Protein AF-A0A0Q0XGH4-F1 (afdb_monomer_lite)

Organism: NCBI:txid346185

Foldseek 3Di:
DVVVVVVVVVVVVVVVVVVVVVVVVVVVVVQCVQVVDDAQDWDWDDDDPPDDTAIWGFHDWDQDPVVRGIDTDTHSDGDPPGHPPPPPPPPPPDD

Secondary structure (DSSP, 8-state):
--HHHHHHHHHHHHHHHHHHHHHHHHHHHHHHHHHS--TT-EEEEPP-TTSPPEEEEEEEEEEETTTTEEEEEEESSPPTTTSSS----------

Radius of gyration: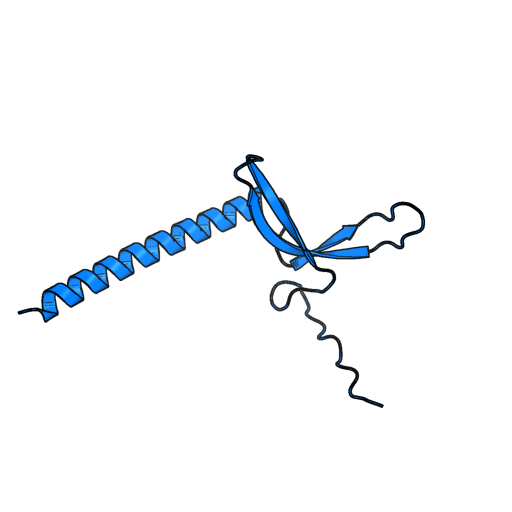 21.19 Å; chains: 1; bounding box: 33×48×69 Å

pLDDT: mean 71.06, std 11.31, range [38.78, 86.88]

Sequence (95 aa):
MPVQLLLIWLAFARKTETKNKLRLRIGAFYLKRGAGVQVGQPIKLRATGKRPKRQMWVENLYYNFKLNTVTHTLSKTPIKGHSEPFIEAKKNKAA

Structure (mmCIF, N/CA/C/O backbone):
data_AF-A0A0Q0XGH4-F1
#
_entry.id   AF-A0A0Q0XGH4-F1
#
loop_
_atom_site.group_PDB
_atom_site.id
_atom_site.type_symbol
_atom_site.label_atom_id
_atom_site.label_alt_id
_atom_site.label_comp_id
_atom_site.label_asym_id
_atom_site.label_entity_id
_atom_site.label_seq_id
_atom_site.pdbx_PDB_ins_code
_atom_site.Cartn_x
_atom_site.Cartn_y
_atom_site.Cartn_z
_atom_site.occupancy
_atom_site.B_iso_or_equiv
_atom_site.auth_seq_id
_atom_site.auth_comp_id
_atom_site.auth_asym_id
_atom_site.auth_atom_id
_atom_site.pdbx_PDB_model_num
ATOM 1 N N . MET A 1 1 ? -15.058 -8.399 46.344 1.00 54.28 1 MET A N 1
ATOM 2 C CA . MET A 1 1 ? -15.620 -7.552 45.265 1.00 54.28 1 MET A CA 1
ATOM 3 C C . MET A 1 1 ? -14.602 -7.166 44.160 1.00 54.28 1 MET A C 1
ATOM 5 O O . MET A 1 1 ? -14.511 -5.993 43.833 1.00 54.28 1 MET A O 1
ATOM 9 N N . PRO A 1 2 ? -13.850 -8.094 43.524 1.00 70.25 2 PRO A N 1
ATOM 10 C CA . PRO A 1 2 ? -12.952 -7.734 42.406 1.00 70.25 2 PRO A CA 1
ATOM 11 C C . PRO A 1 2 ? -13.586 -7.878 41.005 1.00 70.25 2 PRO A C 1
ATOM 13 O O . PRO A 1 2 ? -13.129 -7.264 40.046 1.00 70.25 2 PRO A O 1
ATOM 16 N N . VAL A 1 3 ? -14.657 -8.671 40.868 1.00 71.19 3 VAL A N 1
ATOM 17 C CA . VAL A 1 3 ? -15.208 -9.075 39.557 1.00 71.19 3 VAL A CA 1
ATOM 18 C C . VAL A 1 3 ? -15.915 -7.925 38.824 1.00 71.19 3 VAL A C 1
ATOM 20 O O . VAL A 1 3 ? -15.786 -7.794 37.610 1.00 71.19 3 VAL A O 1
ATOM 23 N N . GLN A 1 4 ? -16.613 -7.045 39.550 1.00 69.62 4 GLN A N 1
ATOM 24 C CA . GLN A 1 4 ? -17.303 -5.889 38.957 1.00 69.62 4 GLN A CA 1
ATOM 25 C C . GLN A 1 4 ? -16.327 -4.867 38.353 1.00 69.62 4 GLN A C 1
ATOM 27 O O . GLN A 1 4 ? -16.581 -4.345 37.269 1.00 69.62 4 GLN A O 1
ATOM 32 N N . LEU A 1 5 ? -15.180 -4.637 38.998 1.00 74.88 5 LEU A N 1
ATOM 33 C CA . LEU A 1 5 ? -14.123 -3.766 38.475 1.00 74.88 5 LEU A CA 1
ATOM 34 C C . LEU A 1 5 ? -13.526 -4.317 37.173 1.00 74.88 5 LEU A C 1
ATOM 36 O O . LEU A 1 5 ? -13.282 -3.563 36.233 1.00 74.88 5 LEU A O 1
ATOM 40 N N . LEU A 1 6 ? -13.361 -5.639 37.089 1.00 76.06 6 LEU A N 1
ATOM 41 C CA . LEU A 1 6 ? -12.814 -6.329 35.920 1.00 76.06 6 LEU A CA 1
ATOM 42 C C . LEU A 1 6 ? -13.757 -6.233 34.707 1.00 76.06 6 LEU A C 1
ATOM 44 O O . LEU A 1 6 ? -13.308 -5.978 33.589 1.00 76.06 6 LEU A O 1
ATOM 48 N N . LEU A 1 7 ? -15.073 -6.337 34.929 1.00 74.94 7 LEU A N 1
ATOM 49 C CA . LEU A 1 7 ? -16.090 -6.149 33.886 1.00 74.94 7 LEU A CA 1
ATOM 50 C C . LEU A 1 7 ? -16.134 -4.709 33.355 1.00 74.94 7 LEU A C 1
ATOM 52 O O . LEU A 1 7 ? -16.228 -4.508 32.143 1.00 74.94 7 LEU A O 1
ATOM 56 N N . ILE A 1 8 ? -16.017 -3.708 34.234 1.00 74.50 8 ILE A N 1
ATOM 57 C CA . ILE A 1 8 ? -15.955 -2.291 33.838 1.00 74.50 8 ILE A CA 1
ATOM 58 C C . ILE A 1 8 ? -14.690 -2.025 33.010 1.00 74.50 8 ILE A C 1
ATOM 60 O O . ILE A 1 8 ? -14.762 -1.371 31.967 1.00 74.50 8 ILE A O 1
ATOM 64 N N . TRP A 1 9 ? -13.548 -2.583 33.418 1.00 72.06 9 TRP A N 1
ATOM 65 C CA . TRP A 1 9 ? -12.284 -2.444 32.692 1.00 72.06 9 TRP A CA 1
ATOM 66 C C . TRP A 1 9 ? -12.333 -3.113 31.310 1.00 72.06 9 TRP A C 1
ATOM 68 O O . TRP A 1 9 ? -11.939 -2.503 30.319 1.00 72.06 9 TRP A O 1
ATOM 78 N N . LEU A 1 10 ? -12.911 -4.315 31.208 1.00 69.62 10 LEU A N 1
ATOM 79 C CA . LEU A 1 10 ? -13.156 -5.013 29.937 1.00 69.62 10 LEU A CA 1
ATOM 80 C C . LEU A 1 10 ? -14.090 -4.230 29.005 1.00 69.62 10 LEU A C 1
ATOM 82 O O . LEU A 1 10 ? -13.836 -4.148 27.801 1.00 69.62 10 LEU A O 1
ATOM 86 N N . ALA A 1 11 ? -15.159 -3.635 29.537 1.00 70.19 11 ALA A N 1
ATOM 87 C CA . ALA A 1 11 ? -16.077 -2.810 28.755 1.00 70.19 11 ALA A CA 1
ATOM 88 C C . ALA A 1 11 ? -15.388 -1.540 28.228 1.00 70.19 11 ALA A C 1
ATOM 90 O O . ALA A 1 11 ? -15.577 -1.161 27.068 1.00 70.19 11 ALA A O 1
ATOM 91 N N . PHE A 1 12 ? -14.545 -0.911 29.051 1.00 66.69 12 PHE A N 1
ATOM 92 C CA . PHE A 1 12 ? -13.771 0.264 28.656 1.00 66.69 12 PHE A CA 1
ATOM 93 C C . PHE A 1 12 ? -12.694 -0.084 27.618 1.00 66.69 12 PHE A C 1
ATOM 95 O O . PHE A 1 12 ? -12.591 0.605 26.602 1.00 66.69 12 PHE A O 1
ATOM 102 N N . ALA A 1 13 ? -11.971 -1.191 27.816 1.00 64.94 13 ALA A N 1
ATOM 103 C CA . ALA A 1 13 ? -10.979 -1.722 26.882 1.00 64.94 13 ALA A CA 1
ATOM 104 C C . ALA A 1 13 ? -11.600 -2.091 25.524 1.00 64.94 13 ALA A C 1
ATOM 106 O O . ALA A 1 13 ? -11.071 -1.721 24.478 1.00 64.94 13 ALA A O 1
ATOM 107 N N . ARG A 1 14 ? -12.782 -2.727 25.513 1.00 59.94 14 ARG A N 1
ATOM 108 C CA . ARG A 1 14 ? -13.535 -2.968 24.269 1.00 59.94 14 ARG A CA 1
ATOM 109 C C . ARG A 1 14 ? -13.895 -1.661 23.572 1.00 59.94 14 ARG A C 1
ATOM 111 O O . ARG A 1 14 ? -13.711 -1.537 22.366 1.00 59.94 14 ARG A O 1
ATOM 118 N N . LYS A 1 15 ? -14.388 -0.662 24.309 1.00 67.06 15 LYS A N 1
ATOM 119 C CA . LYS A 1 15 ? -14.793 0.630 23.730 1.00 67.06 15 LYS A CA 1
ATOM 120 C C . LYS A 1 15 ? -13.606 1.388 23.123 1.00 67.06 15 LYS A C 1
ATOM 122 O O . LYS A 1 15 ? -13.766 2.016 22.074 1.00 67.06 15 LYS A O 1
ATOM 127 N N . THR A 1 16 ? -12.428 1.345 23.745 1.00 62.28 16 THR A N 1
ATOM 128 C CA . THR A 1 16 ? -11.201 1.959 23.209 1.00 62.28 16 THR A CA 1
ATOM 129 C C . THR A 1 16 ? -10.653 1.189 22.009 1.00 62.28 16 THR A C 1
ATOM 131 O O . THR A 1 16 ? -10.272 1.818 21.020 1.00 62.28 16 THR A O 1
ATOM 134 N N . GLU A 1 17 ? -10.706 -0.143 22.020 1.00 66.88 17 GLU A N 1
ATOM 135 C CA . GLU A 1 17 ? -10.321 -0.985 20.883 1.00 66.88 17 GLU A CA 1
ATOM 136 C C . GLU A 1 17 ? -11.175 -0.683 19.642 1.00 66.88 17 GLU A C 1
ATOM 138 O O . GLU A 1 17 ? -10.639 -0.498 18.547 1.00 66.88 17 GLU A O 1
ATOM 143 N N . THR A 1 18 ? -12.493 -0.523 19.804 1.00 73.12 18 THR A N 1
ATOM 144 C CA . THR A 1 18 ? -13.398 -0.163 18.699 1.00 73.12 18 THR A CA 1
ATOM 145 C C . THR A 1 18 ? -13.068 1.212 18.116 1.00 73.12 18 THR A C 1
ATOM 147 O O . THR A 1 18 ? -13.054 1.382 16.895 1.00 73.12 18 THR A O 1
ATOM 150 N N . LYS A 1 19 ? -12.739 2.195 18.965 1.00 71.56 19 LYS A N 1
ATOM 151 C CA . LYS A 1 19 ? -12.313 3.533 18.515 1.00 71.56 19 LYS A CA 1
ATOM 152 C C . LYS A 1 19 ? -10.978 3.490 17.771 1.00 71.56 19 LYS A C 1
ATOM 154 O O . LYS A 1 19 ? -10.834 4.153 16.745 1.00 71.56 19 LYS A O 1
ATOM 159 N N . ASN A 1 20 ? -10.021 2.700 18.249 1.00 74.25 20 ASN A N 1
ATOM 160 C CA . ASN A 1 20 ? -8.724 2.540 17.594 1.00 74.25 20 ASN A CA 1
ATOM 161 C C . ASN A 1 20 ? -8.864 1.831 16.243 1.00 74.25 20 ASN A C 1
ATOM 163 O O . ASN A 1 20 ? -8.319 2.312 15.251 1.00 74.25 20 ASN A O 1
ATOM 167 N N . LYS A 1 21 ? -9.676 0.770 16.160 1.00 74.44 21 LYS A N 1
ATOM 168 C CA . LYS A 1 21 ? -10.021 0.110 14.889 1.00 74.44 21 LYS A CA 1
ATOM 169 C C . LYS A 1 21 ? -10.648 1.087 13.897 1.00 74.44 21 LYS A C 1
ATOM 171 O O . LYS A 1 21 ? -10.272 1.086 12.727 1.00 74.44 21 LYS A O 1
ATOM 176 N N . LEU A 1 22 ? -11.554 1.956 14.353 1.00 69.06 22 LEU A N 1
ATOM 177 C CA . LEU A 1 22 ? -12.168 2.979 13.505 1.00 69.06 22 LEU A CA 1
ATOM 178 C C . LEU A 1 22 ? -11.130 3.979 12.973 1.00 69.06 22 LEU A C 1
ATOM 180 O O . LEU A 1 22 ? -11.098 4.241 11.773 1.00 69.06 22 LEU A O 1
ATOM 184 N N . ARG A 1 23 ? -10.243 4.490 13.835 1.00 74.50 23 ARG A N 1
ATOM 185 C CA . ARG A 1 23 ? -9.161 5.410 13.438 1.00 74.50 23 ARG A CA 1
ATOM 186 C C . ARG A 1 23 ? -8.196 4.772 12.442 1.00 74.50 23 ARG A C 1
ATOM 188 O O . ARG A 1 23 ? -7.849 5.408 11.454 1.00 74.50 23 ARG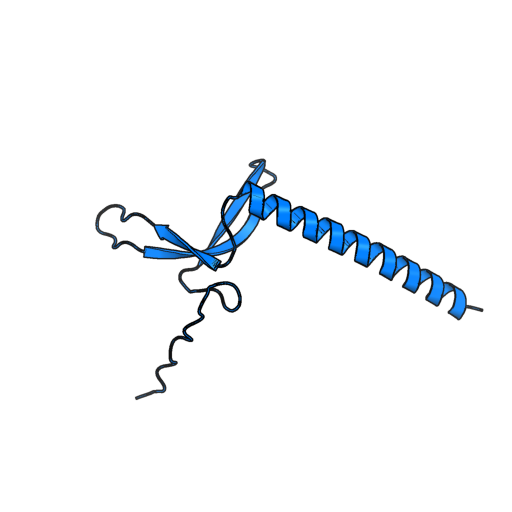 A O 1
ATOM 195 N N . LEU A 1 24 ? -7.825 3.509 12.654 1.00 74.31 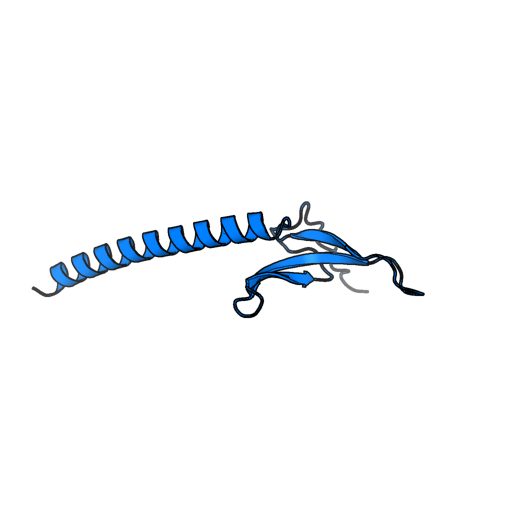24 LEU A N 1
ATOM 196 C CA . LEU A 1 24 ? -6.993 2.749 11.717 1.00 74.31 24 LEU A CA 1
ATOM 197 C C . LEU A 1 24 ? -7.691 2.565 10.364 1.00 74.31 24 LEU A C 1
ATOM 199 O O . LEU A 1 24 ? -7.060 2.717 9.321 1.00 74.31 24 LEU A O 1
ATOM 203 N N . ARG A 1 25 ? -9.003 2.304 10.363 1.00 71.81 25 ARG A N 1
ATOM 204 C CA . ARG A 1 25 ? -9.798 2.160 9.134 1.00 71.81 25 ARG A CA 1
ATOM 205 C C . ARG A 1 25 ? -9.888 3.468 8.350 1.00 71.81 25 ARG A C 1
ATOM 207 O O . ARG A 1 25 ? -9.733 3.457 7.133 1.00 71.81 25 ARG A O 1
ATOM 214 N N . ILE A 1 26 ? -10.093 4.583 9.049 1.00 69.12 26 ILE A N 1
ATOM 215 C CA . ILE A 1 26 ? -10.097 5.931 8.467 1.00 69.12 26 ILE A CA 1
ATOM 216 C C . ILE A 1 26 ? -8.710 6.269 7.905 1.00 69.12 26 ILE A C 1
ATOM 218 O O . ILE A 1 26 ? -8.607 6.714 6.764 1.00 69.12 26 ILE A O 1
ATOM 222 N N . GLY A 1 27 ? -7.641 5.989 8.656 1.00 67.44 27 GLY A N 1
ATOM 223 C CA . GLY A 1 27 ? -6.265 6.160 8.187 1.00 67.44 27 GLY A CA 1
ATOM 224 C C . GLY A 1 27 ? -5.992 5.362 6.912 1.00 67.44 27 GLY A C 1
ATOM 225 O O . GLY A 1 27 ? -5.554 5.925 5.914 1.00 67.44 27 GLY A O 1
ATOM 226 N N . ALA A 1 28 ? -6.349 4.076 6.889 1.00 69.25 28 ALA A N 1
ATOM 227 C CA . ALA A 1 28 ? -6.209 3.228 5.706 1.00 69.25 28 ALA A CA 1
ATOM 228 C C . ALA A 1 28 ? -7.013 3.745 4.498 1.00 69.25 28 ALA A C 1
ATOM 230 O O . ALA A 1 28 ? -6.540 3.670 3.365 1.00 69.25 28 ALA A O 1
ATOM 231 N N . PHE A 1 29 ? -8.213 4.289 4.723 1.00 69.62 29 PHE A N 1
ATOM 232 C CA . PHE A 1 29 ? -9.025 4.894 3.666 1.00 69.62 29 PHE A CA 1
ATOM 233 C C . PHE A 1 29 ? -8.339 6.116 3.042 1.00 69.62 29 PHE A C 1
ATOM 235 O O . PHE A 1 29 ? -8.230 6.200 1.818 1.00 69.62 29 PHE A O 1
ATOM 242 N N . TYR A 1 30 ? -7.820 7.032 3.862 1.00 66.75 30 TYR A N 1
ATOM 243 C CA . TYR A 1 30 ? -7.102 8.204 3.358 1.00 66.75 30 TYR A CA 1
ATOM 244 C C . TYR A 1 30 ? -5.773 7.843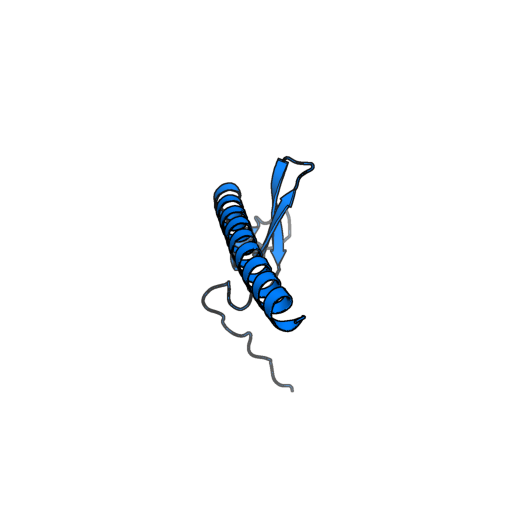 2.693 1.00 66.75 30 TYR A C 1
ATOM 246 O O . TYR A 1 30 ? -5.427 8.457 1.688 1.00 66.75 30 TYR A O 1
ATOM 254 N N . LEU A 1 31 ? -5.074 6.806 3.166 1.00 68.56 31 LEU A N 1
ATOM 255 C CA . LEU A 1 31 ? -3.881 6.285 2.491 1.00 68.56 31 LEU A CA 1
ATOM 256 C C . LEU A 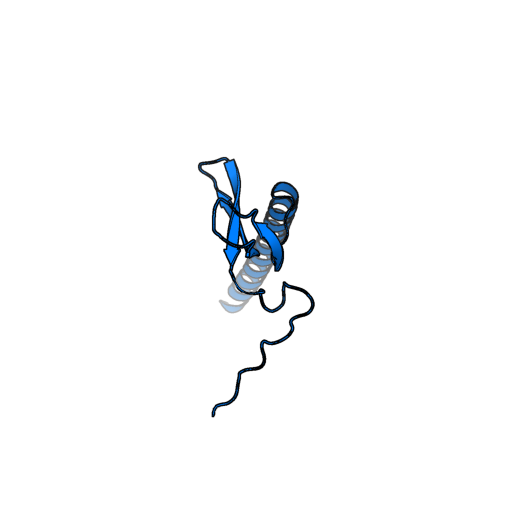1 31 ? -4.206 5.763 1.088 1.00 68.56 31 LEU A C 1
ATOM 258 O O . LEU A 1 31 ? -3.512 6.108 0.135 1.00 68.56 31 LEU A O 1
ATOM 262 N N . LYS A 1 32 ? -5.295 4.999 0.933 1.00 65.06 32 LYS A N 1
ATOM 263 C CA . LYS A 1 32 ? -5.767 4.543 -0.386 1.00 65.06 32 LYS A CA 1
ATOM 264 C C . LYS A 1 32 ? -6.125 5.715 -1.300 1.00 65.06 32 LYS A C 1
ATOM 266 O O . LYS A 1 32 ? -5.750 5.719 -2.468 1.00 65.06 32 LYS A O 1
ATOM 271 N N . ARG A 1 33 ? -6.823 6.724 -0.766 1.00 64.19 33 ARG A N 1
ATOM 272 C CA . ARG A 1 33 ? -7.222 7.917 -1.527 1.00 64.19 33 ARG A CA 1
ATOM 273 C C . ARG A 1 33 ? -6.019 8.764 -1.952 1.00 64.19 33 ARG A C 1
ATOM 275 O O . ARG A 1 33 ? -6.000 9.235 -3.081 1.00 64.19 33 ARG A O 1
ATOM 282 N N . GLY A 1 34 ? -5.028 8.928 -1.076 1.00 63.62 34 GLY A N 1
ATOM 283 C CA . GLY A 1 34 ? -3.809 9.693 -1.352 1.00 63.62 34 GLY A CA 1
ATOM 284 C C . GLY A 1 34 ? -2.842 8.990 -2.306 1.00 63.62 34 GLY A C 1
ATOM 285 O O . GLY A 1 34 ? -2.182 9.653 -3.096 1.00 63.62 34 GLY A O 1
ATOM 286 N N . ALA A 1 35 ? -2.779 7.656 -2.277 1.00 68.56 35 ALA A N 1
ATOM 287 C CA . ALA A 1 35 ? -1.915 6.887 -3.170 1.00 68.56 35 ALA A CA 1
ATOM 288 C C . ALA A 1 35 ? -2.458 6.774 -4.605 1.00 68.56 35 ALA A C 1
ATOM 290 O O . ALA A 1 35 ? -1.696 6.471 -5.520 1.00 68.56 35 ALA A O 1
ATOM 291 N N . GLY A 1 36 ? -3.771 6.951 -4.808 1.00 72.75 36 GLY A N 1
ATOM 292 C CA . GLY A 1 36 ? -4.418 6.758 -6.113 1.00 72.75 36 GLY A CA 1
ATOM 293 C C . GLY A 1 36 ? -4.368 5.312 -6.629 1.00 72.75 36 GLY A C 1
ATOM 294 O O . GLY A 1 36 ? -4.702 5.061 -7.785 1.00 72.75 36 GLY A O 1
ATOM 295 N N . VAL A 1 37 ? -3.946 4.364 -5.787 1.00 74.44 37 VAL A N 1
ATOM 296 C CA . VAL A 1 37 ? -3.783 2.946 -6.116 1.00 74.44 37 VAL A CA 1
ATOM 297 C C . VAL A 1 37 ? -4.353 2.061 -5.010 1.00 74.44 37 VAL A C 1
ATOM 299 O O . VAL A 1 37 ? -4.412 2.453 -3.843 1.00 74.44 37 VAL A O 1
ATOM 302 N N . GLN A 1 38 ? -4.777 0.852 -5.370 1.00 77.88 38 GLN A N 1
ATOM 303 C CA . GLN A 1 38 ? -5.330 -0.135 -4.442 1.00 77.88 38 GLN A CA 1
ATOM 304 C C . GLN A 1 38 ? -4.407 -1.349 -4.303 1.00 77.88 38 GLN A C 1
ATOM 306 O O . GLN A 1 38 ? -3.754 -1.756 -5.259 1.00 77.88 38 GLN A O 1
ATOM 311 N N . VAL A 1 39 ? -4.378 -1.957 -3.113 1.00 80.81 39 VAL A N 1
ATOM 312 C CA . VAL A 1 39 ? -3.723 -3.262 -2.918 1.00 80.81 39 VAL A CA 1
ATOM 313 C C . VAL A 1 39 ? -4.381 -4.283 -3.843 1.00 80.81 39 VAL A C 1
ATOM 315 O O . VAL A 1 39 ? -5.605 -4.344 -3.915 1.00 80.81 39 VAL A O 1
ATOM 318 N N . GLY A 1 40 ? -3.573 -5.059 -4.561 1.00 79.81 40 GLY A N 1
ATOM 319 C CA . GLY A 1 40 ? -4.043 -5.991 -5.581 1.00 79.81 40 GLY A CA 1
ATOM 320 C C . GLY A 1 40 ? -4.149 -5.398 -6.985 1.00 79.81 40 GLY A C 1
ATOM 321 O O . GLY A 1 40 ? -4.319 -6.168 -7.931 1.00 79.81 40 GLY A O 1
ATOM 322 N N . GLN A 1 41 ? -3.992 -4.080 -7.152 1.00 81.31 41 GLN A N 1
ATOM 323 C CA . GLN A 1 41 ? -4.050 -3.429 -8.460 1.00 81.31 41 GLN A CA 1
ATOM 324 C C . GLN A 1 41 ? -2.828 -3.799 -9.318 1.00 81.31 41 GLN A C 1
ATOM 326 O O . GLN A 1 41 ? -1.691 -3.681 -8.847 1.00 81.31 41 GLN A O 1
ATOM 331 N N . PRO A 1 42 ? -3.030 -4.209 -10.584 1.00 83.50 42 PRO A N 1
ATOM 332 C CA . PRO A 1 42 ? -1.935 -4.469 -11.504 1.00 83.50 42 PRO A CA 1
ATOM 333 C C . PRO A 1 42 ? -1.344 -3.162 -12.048 1.00 83.50 42 PRO A C 1
ATOM 335 O O . PRO A 1 42 ? -2.041 -2.324 -12.618 1.00 83.50 42 PRO A O 1
ATOM 338 N N . ILE A 1 43 ? -0.028 -3.019 -11.929 1.00 80.62 43 ILE A N 1
ATOM 339 C CA . ILE A 1 43 ? 0.768 -1.930 -12.488 1.00 80.62 43 ILE A CA 1
ATOM 340 C C . ILE A 1 43 ? 1.620 -2.492 -13.625 1.00 80.62 43 ILE A C 1
ATOM 342 O O . ILE A 1 43 ? 2.382 -3.448 -13.463 1.00 80.62 43 ILE A O 1
ATOM 346 N N . LYS A 1 44 ? 1.496 -1.878 -14.804 1.00 80.25 44 LYS A N 1
ATOM 347 C CA . LYS A 1 44 ? 2.312 -2.209 -15.975 1.00 80.25 44 LYS A CA 1
ATOM 348 C C . LYS A 1 44 ? 3.593 -1.384 -15.920 1.00 80.25 44 LYS A C 1
ATOM 350 O O . LYS A 1 44 ? 3.564 -0.182 -16.175 1.00 80.25 44 LYS A O 1
ATOM 355 N N . LEU A 1 45 ? 4.718 -2.021 -15.613 1.00 78.44 45 LEU A N 1
ATOM 356 C CA . LEU A 1 45 ? 6.016 -1.364 -15.701 1.00 78.44 45 LEU A CA 1
ATOM 357 C C . LEU A 1 45 ? 6.425 -1.258 -17.170 1.00 78.44 45 LEU A C 1
ATOM 359 O O . LEU A 1 45 ? 6.420 -2.250 -17.912 1.00 78.44 45 LEU A O 1
ATOM 363 N N . ARG A 1 46 ? 6.771 -0.039 -17.598 1.00 71.38 46 ARG A N 1
ATOM 364 C CA . ARG A 1 46 ? 7.330 0.185 -18.934 1.00 71.38 46 ARG A CA 1
ATOM 365 C C . ARG A 1 46 ? 8.653 -0.570 -19.050 1.00 71.38 46 ARG A C 1
ATOM 367 O O . ARG A 1 46 ? 9.448 -0.603 -18.115 1.00 71.38 46 ARG A O 1
ATOM 374 N N . ALA A 1 47 ? 8.859 -1.189 -20.206 1.00 67.44 47 ALA A N 1
ATOM 375 C CA . ALA A 1 47 ? 10.128 -1.801 -20.557 1.00 67.44 47 ALA A CA 1
ATOM 376 C C . ALA A 1 47 ? 11.207 -0.711 -20.611 1.00 67.44 47 ALA A C 1
ATOM 378 O O . ALA A 1 47 ? 11.095 0.220 -21.406 1.00 67.44 47 ALA A O 1
ATOM 379 N N . THR A 1 48 ? 12.237 -0.821 -19.774 1.00 62.47 48 THR A N 1
ATOM 380 C CA . THR A 1 48 ? 13.428 0.032 -19.866 1.00 62.47 48 THR A CA 1
ATOM 381 C C . THR A 1 48 ? 14.541 -0.782 -20.526 1.00 62.47 48 THR A C 1
ATOM 383 O O . THR A 1 48 ? 15.026 -1.762 -19.953 1.00 62.47 48 THR A O 1
ATOM 386 N N . GLY A 1 49 ? 14.919 -0.416 -21.755 1.00 72.50 49 GLY A N 1
ATOM 387 C CA . GLY A 1 49 ? 15.938 -1.119 -22.546 1.00 72.50 49 GLY A CA 1
ATOM 388 C C . GLY A 1 49 ? 15.490 -2.504 -23.037 1.00 72.50 49 GLY A C 1
ATOM 389 O O . GLY A 1 49 ? 14.372 -2.669 -23.513 1.00 72.50 49 GLY A O 1
ATOM 390 N N . LYS A 1 50 ? 16.360 -3.520 -22.906 1.00 68.19 50 LYS A N 1
ATOM 391 C CA . LYS A 1 50 ? 16.125 -4.907 -23.376 1.00 68.19 50 LYS A CA 1
ATOM 392 C C . LYS A 1 50 ? 15.168 -5.735 -22.499 1.00 68.19 50 LYS A C 1
ATOM 394 O O . LYS A 1 50 ? 14.979 -6.922 -22.752 1.00 68.19 50 LYS A O 1
ATOM 399 N N . ARG A 1 51 ? 14.609 -5.174 -21.420 1.00 63.12 51 ARG A N 1
ATOM 400 C CA . ARG A 1 51 ? 13.760 -5.937 -20.489 1.00 63.12 51 ARG A CA 1
ATOM 401 C C . ARG A 1 51 ? 12.307 -5.948 -20.973 1.00 63.12 51 ARG A C 1
ATOM 403 O O . ARG A 1 51 ? 11.770 -4.874 -21.225 1.00 63.12 51 ARG A O 1
ATOM 410 N N . PRO A 1 52 ? 11.647 -7.118 -21.056 1.00 65.56 52 PRO A N 1
ATOM 411 C CA . PRO A 1 52 ? 10.246 -7.187 -21.458 1.00 65.56 52 PRO A CA 1
ATOM 412 C C . PRO A 1 52 ? 9.357 -6.426 -20.469 1.00 65.56 52 PRO A C 1
ATOM 414 O O . PRO A 1 52 ? 9.701 -6.287 -19.292 1.00 65.56 52 PRO A O 1
ATOM 417 N N . LYS A 1 53 ? 8.202 -5.947 -20.948 1.00 69.06 53 LYS A N 1
ATOM 418 C CA . LYS A 1 53 ? 7.170 -5.332 -20.099 1.00 69.06 53 LYS A CA 1
ATOM 419 C C . LYS A 1 53 ? 6.804 -6.314 -18.983 1.00 69.06 53 LYS A C 1
ATOM 421 O O . LYS A 1 53 ? 6.528 -7.480 -19.258 1.00 69.06 53 LYS A O 1
ATOM 426 N N . ARG A 1 54 ? 6.812 -5.851 -17.732 1.00 75.38 54 ARG A N 1
ATOM 427 C CA . ARG A 1 54 ? 6.457 -6.669 -16.564 1.00 75.38 54 ARG A CA 1
ATOM 428 C C . ARG A 1 54 ? 5.218 -6.097 -15.899 1.00 75.38 54 ARG A C 1
ATOM 430 O O . ARG A 1 54 ? 5.118 -4.889 -15.697 1.00 75.38 54 ARG A O 1
ATOM 437 N N . GLN A 1 55 ? 4.287 -6.979 -15.569 1.00 82.00 55 GLN A N 1
ATOM 438 C CA . GLN A 1 55 ? 3.158 -6.658 -14.713 1.00 82.00 55 GLN A CA 1
ATOM 439 C C . GLN A 1 55 ? 3.553 -6.972 -13.271 1.00 82.00 55 GLN A C 1
ATOM 441 O O . GLN A 1 55 ? 4.101 -8.038 -12.995 1.00 82.00 55 GLN A O 1
ATOM 446 N N . MET A 1 56 ? 3.330 -6.015 -12.380 1.00 85.44 56 MET A N 1
ATOM 447 C CA . MET A 1 56 ? 3.492 -6.178 -10.937 1.00 85.44 56 MET A CA 1
ATOM 448 C C . MET A 1 56 ? 2.185 -5.804 -10.247 1.00 85.44 56 MET A C 1
ATOM 450 O O . MET A 1 56 ? 1.353 -5.118 -10.834 1.00 85.44 56 MET A O 1
ATOM 454 N N . TRP A 1 57 ? 1.995 -6.250 -9.015 1.00 85.50 57 TRP A N 1
ATOM 455 C CA . TRP A 1 57 ? 0.797 -5.984 -8.225 1.00 85.50 57 TRP A CA 1
ATOM 456 C C . TRP A 1 57 ? 1.168 -5.196 -6.976 1.00 85.50 57 TRP A C 1
ATOM 458 O O . TRP A 1 57 ? 2.204 -5.455 -6.368 1.00 85.50 57 TRP A O 1
ATOM 468 N N . VAL A 1 58 ? 0.335 -4.234 -6.590 1.00 84.88 58 VAL A N 1
ATOM 469 C CA . VAL A 1 58 ? 0.532 -3.461 -5.354 1.00 84.88 58 VAL A CA 1
ATOM 470 C C . VAL A 1 58 ? 0.285 -4.359 -4.149 1.00 84.88 58 VAL A C 1
ATOM 472 O O . VAL A 1 58 ? -0.853 -4.740 -3.904 1.00 84.88 58 VAL A O 1
ATOM 475 N N . GLU A 1 59 ? 1.331 -4.685 -3.398 1.00 85.69 59 GLU A N 1
ATOM 476 C CA . GLU A 1 59 ? 1.280 -5.603 -2.253 1.00 85.69 59 GLU A CA 1
ATOM 477 C C . GLU A 1 59 ? 0.822 -4.920 -0.972 1.00 85.69 59 GLU A C 1
ATOM 479 O O . GLU A 1 59 ? -0.030 -5.445 -0.259 1.00 85.69 59 GLU A O 1
ATOM 484 N N . ASN A 1 60 ? 1.354 -3.734 -0.690 1.00 83.31 60 ASN A N 1
ATOM 485 C CA . ASN A 1 60 ? 1.022 -2.997 0.517 1.00 83.31 60 ASN A CA 1
ATOM 486 C C . ASN A 1 60 ? 1.076 -1.486 0.278 1.00 83.31 60 ASN A C 1
ATOM 488 O O . ASN A 1 60 ? 1.816 -1.011 -0.585 1.00 83.31 60 ASN A O 1
ATOM 492 N N . LEU A 1 61 ? 0.311 -0.741 1.077 1.00 81.81 61 LEU A N 1
ATOM 493 C CA . LEU A 1 61 ? 0.293 0.718 1.123 1.00 81.81 61 LEU A CA 1
ATOM 494 C C . LEU A 1 61 ? 0.645 1.176 2.532 1.00 81.81 61 LEU A C 1
ATOM 496 O O . LEU A 1 61 ? -0.001 0.779 3.499 1.00 81.81 61 LEU A O 1
ATOM 500 N N . TYR A 1 62 ? 1.646 2.038 2.648 1.00 82.25 62 TYR A N 1
ATOM 501 C CA . TYR A 1 62 ? 2.095 2.549 3.937 1.00 82.25 62 TYR A CA 1
ATOM 502 C C . TYR A 1 62 ? 2.512 4.011 3.834 1.00 82.25 62 TYR A C 1
ATOM 504 O O . TYR A 1 62 ? 2.917 4.500 2.779 1.00 82.25 62 TYR A O 1
ATOM 512 N N . TYR A 1 63 ? 2.392 4.717 4.955 1.00 77.31 63 TYR A N 1
ATOM 513 C CA . TYR A 1 63 ? 2.813 6.105 5.049 1.00 77.31 63 TYR A CA 1
ATOM 514 C C . TYR A 1 63 ? 4.311 6.189 5.313 1.00 77.31 63 TYR A C 1
ATOM 516 O O . TYR A 1 63 ? 4.801 5.643 6.303 1.00 77.31 63 TYR A O 1
ATOM 524 N N . ASN A 1 64 ? 5.037 6.904 4.462 1.00 80.62 64 ASN A N 1
ATOM 525 C CA . ASN A 1 64 ? 6.416 7.262 4.733 1.00 80.62 64 ASN A CA 1
ATOM 526 C C . ASN A 1 64 ? 6.451 8.620 5.443 1.00 80.62 64 ASN A C 1
ATOM 528 O O . ASN A 1 64 ? 6.343 9.664 4.801 1.00 80.62 64 ASN A O 1
ATOM 532 N N . PHE A 1 65 ? 6.635 8.608 6.766 1.00 78.69 65 PHE A N 1
ATOM 533 C CA . PHE A 1 65 ? 6.688 9.831 7.579 1.00 78.69 65 PHE A CA 1
ATOM 534 C C . PHE A 1 65 ? 7.843 10.760 7.201 1.00 78.69 65 PHE A C 1
ATOM 536 O O . PHE A 1 65 ? 7.693 11.974 7.276 1.00 78.69 65 PHE A O 1
ATOM 543 N N . LYS A 1 66 ? 8.975 10.210 6.746 1.00 81.56 66 LYS A N 1
ATOM 544 C CA . LYS A 1 66 ? 10.142 11.005 6.344 1.00 81.56 66 LYS A CA 1
ATOM 545 C C . LYS A 1 66 ? 9.875 11.791 5.061 1.00 81.56 66 LYS A C 1
ATOM 547 O O . LYS A 1 66 ? 10.316 12.925 4.933 1.00 81.56 66 LYS A O 1
ATOM 552 N N . LEU A 1 67 ? 9.178 11.170 4.111 1.00 81.00 67 LEU A N 1
ATOM 553 C CA . LEU A 1 67 ? 8.864 11.763 2.809 1.00 81.00 67 LEU A CA 1
ATOM 554 C C . LEU A 1 67 ? 7.478 12.414 2.770 1.00 81.00 67 LEU A C 1
ATOM 556 O O . LEU A 1 67 ? 7.078 12.893 1.715 1.00 81.00 67 LEU A O 1
ATOM 560 N N . ASN A 1 68 ? 6.738 12.385 3.883 1.00 78.25 68 ASN A N 1
ATOM 561 C CA . ASN A 1 68 ? 5.366 12.877 4.008 1.00 78.25 68 ASN A CA 1
ATOM 562 C C . ASN A 1 68 ? 4.437 12.408 2.865 1.00 78.25 68 ASN A C 1
ATOM 564 O O . ASN A 1 68 ? 3.604 13.162 2.366 1.00 78.25 68 ASN A O 1
ATOM 568 N N . THR A 1 69 ? 4.628 11.172 2.398 1.00 77.19 69 THR A N 1
ATOM 569 C CA . THR A 1 69 ? 3.975 10.622 1.200 1.00 77.19 69 THR A CA 1
ATOM 570 C C . THR A 1 69 ? 3.536 9.183 1.429 1.00 77.19 69 THR A C 1
ATOM 572 O O . THR A 1 69 ? 4.132 8.440 2.213 1.00 77.19 69 THR A O 1
ATOM 575 N N . VAL A 1 70 ? 2.474 8.771 0.734 1.00 77.31 70 VAL A N 1
ATOM 576 C CA . VAL A 1 70 ? 2.037 7.372 0.727 1.00 77.31 70 VAL A CA 1
ATOM 577 C C . VAL A 1 70 ? 2.866 6.606 -0.293 1.00 77.31 70 VAL A C 1
ATOM 579 O O . VAL A 1 70 ? 2.902 6.959 -1.470 1.00 77.31 70 VAL A O 1
ATOM 582 N N . THR A 1 71 ? 3.518 5.544 0.158 1.00 81.81 71 THR A N 1
ATOM 583 C CA . THR A 1 71 ? 4.353 4.674 -0.671 1.00 81.81 71 THR A CA 1
ATOM 584 C C . THR A 1 71 ? 3.765 3.271 -0.747 1.00 81.81 71 THR A C 1
ATOM 586 O O . THR A 1 71 ? 2.923 2.888 0.070 1.00 81.81 71 THR A O 1
ATOM 589 N N . HIS A 1 72 ? 4.203 2.500 -1.741 1.00 84.25 72 HIS A N 1
ATOM 590 C CA . HIS A 1 72 ? 3.716 1.149 -1.975 1.00 84.25 72 HIS A CA 1
ATOM 591 C C . HIS A 1 72 ? 4.855 0.156 -2.207 1.00 84.25 72 HIS A C 1
ATOM 593 O O . HIS A 1 72 ? 5.895 0.513 -2.761 1.00 84.25 72 HIS A O 1
ATOM 599 N N . THR A 1 73 ? 4.639 -1.101 -1.818 1.00 86.88 73 THR A N 1
ATOM 600 C CA . THR A 1 73 ? 5.476 -2.230 -2.248 1.00 86.88 73 THR A CA 1
ATOM 601 C C . THR A 1 73 ? 4.834 -2.957 -3.425 1.00 86.88 73 THR A C 1
ATOM 603 O O . THR A 1 73 ? 3.611 -2.950 -3.592 1.00 86.88 73 THR A O 1
ATOM 606 N N . LEU A 1 74 ? 5.667 -3.572 -4.268 1.00 86.06 74 LEU A N 1
ATOM 607 C CA . LEU A 1 74 ? 5.235 -4.284 -5.467 1.00 86.06 74 LEU A CA 1
ATOM 608 C C . LEU A 1 74 ? 5.603 -5.766 -5.383 1.00 86.06 74 LEU A C 1
ATOM 610 O O . LEU A 1 74 ? 6.765 -6.106 -5.169 1.00 86.06 74 LEU A O 1
ATOM 614 N N . SER A 1 75 ? 4.638 -6.630 -5.683 1.00 85.31 75 SER A N 1
ATOM 615 C CA . SER A 1 75 ? 4.830 -8.066 -5.861 1.00 85.31 75 SER A CA 1
ATOM 616 C C . SER A 1 75 ? 4.858 -8.450 -7.343 1.00 85.31 75 SER A C 1
ATOM 618 O O . SER A 1 75 ? 4.232 -7.815 -8.195 1.00 85.31 75 SER A O 1
ATOM 620 N N . LYS A 1 76 ? 5.590 -9.521 -7.666 1.00 84.38 76 LYS A N 1
ATOM 621 C CA . LYS A 1 76 ? 5.590 -10.155 -8.998 1.00 84.38 76 LYS A CA 1
ATOM 622 C C . LYS A 1 76 ? 4.433 -11.137 -9.187 1.00 84.38 76 LYS A C 1
ATOM 624 O O . LYS A 1 76 ? 4.255 -11.636 -10.292 1.00 84.38 76 LYS A O 1
ATOM 629 N N . THR A 1 77 ? 3.703 -11.457 -8.125 1.00 83.75 77 THR A N 1
ATOM 630 C CA . THR A 1 77 ? 2.586 -12.402 -8.133 1.00 83.75 77 THR A CA 1
ATOM 631 C C . THR A 1 77 ? 1.285 -11.693 -7.754 1.00 83.75 77 THR A C 1
ATOM 633 O O . THR A 1 77 ? 1.318 -10.709 -7.009 1.00 83.75 77 THR A O 1
ATOM 636 N N . PRO A 1 78 ? 0.132 -12.172 -8.254 1.00 82.31 78 PRO A N 1
ATOM 637 C CA . PRO A 1 78 ? -1.167 -11.676 -7.821 1.00 82.31 78 PRO A CA 1
ATOM 638 C C . PRO A 1 78 ? -1.382 -11.959 -6.330 1.00 82.31 78 PRO A C 1
ATOM 640 O O . PRO A 1 78 ? -0.957 -12.991 -5.805 1.00 82.31 78 PRO A O 1
ATOM 643 N N . ILE A 1 79 ? -2.061 -11.041 -5.645 1.00 80.06 79 ILE A N 1
ATOM 644 C CA . ILE A 1 79 ? -2.258 -11.100 -4.195 1.00 80.06 79 ILE A CA 1
ATOM 645 C C . ILE A 1 79 ? -3.585 -11.786 -3.907 1.00 80.06 79 ILE A C 1
ATOM 647 O O . ILE A 1 79 ? -4.654 -11.324 -4.320 1.00 80.06 79 ILE A O 1
ATOM 651 N N . LYS A 1 80 ? -3.516 -12.903 -3.180 1.00 75.94 80 LYS A N 1
ATOM 652 C CA . LYS A 1 80 ? -4.689 -13.701 -2.821 1.00 75.94 80 LYS A CA 1
ATOM 653 C C . LYS A 1 80 ? -5.694 -12.852 -2.035 1.00 75.94 80 LYS A C 1
ATOM 655 O O . LYS A 1 80 ? -5.328 -12.207 -1.060 1.00 75.94 80 LYS A O 1
ATOM 660 N N . GLY A 1 81 ? -6.955 -12.856 -2.470 1.00 75.00 81 GLY A N 1
ATOM 661 C CA . GLY A 1 81 ? -8.048 -12.123 -1.814 1.00 75.00 81 GLY A CA 1
ATOM 662 C C . GLY A 1 81 ? -8.113 -10.616 -2.104 1.00 75.00 81 GLY A C 1
ATOM 663 O O . GLY A 1 81 ? -9.049 -9.967 -1.647 1.00 75.00 81 GLY A O 1
ATOM 664 N N . HIS A 1 82 ? -7.165 -10.060 -2.868 1.00 72.69 82 HIS A N 1
ATOM 665 C CA . HIS A 1 82 ? -7.158 -8.639 -3.247 1.00 72.69 82 HIS A CA 1
ATOM 666 C C . HIS A 1 82 ? -7.026 -8.399 -4.757 1.00 72.69 82 HIS A C 1
ATOM 668 O O . HIS A 1 82 ? -7.456 -7.360 -5.246 1.00 72.69 82 HIS A O 1
ATOM 674 N N . SER A 1 83 ? -6.455 -9.342 -5.506 1.00 68.00 83 SER A N 1
ATOM 675 C CA . SER A 1 83 ? -6.398 -9.307 -6.970 1.00 68.00 83 SER A CA 1
ATOM 676 C C . SER A 1 83 ? -7.541 -10.145 -7.568 1.00 68.00 83 SER A C 1
ATOM 678 O O . SER A 1 83 ? -7.603 -11.347 -7.313 1.00 68.00 83 SER A O 1
ATOM 680 N N . GLU A 1 84 ? -8.439 -9.547 -8.360 1.00 65.94 84 GLU A N 1
ATOM 681 C CA . GLU A 1 84 ? -9.522 -10.263 -9.071 1.00 65.94 84 GLU A CA 1
ATOM 682 C C . GLU A 1 84 ? -9.115 -10.752 -10.482 1.00 65.94 84 GLU A C 1
ATOM 684 O O . GLU A 1 84 ? -8.290 -10.099 -11.129 1.00 65.94 84 GLU A O 1
ATOM 689 N N . PRO A 1 85 ? -9.755 -11.818 -11.018 1.00 53.19 85 PRO A N 1
ATOM 690 C CA . PRO A 1 85 ? -10.135 -13.037 -10.316 1.00 53.19 85 PRO A CA 1
ATOM 691 C C . PRO A 1 85 ? -8.877 -13.891 -10.112 1.00 53.19 85 PRO A C 1
ATOM 693 O O . PRO A 1 85 ? -8.043 -14.045 -11.007 1.00 53.19 85 PRO A O 1
ATOM 696 N N . PHE A 1 86 ? -8.727 -14.438 -8.910 1.00 50.41 86 PHE A N 1
ATOM 697 C CA . PHE A 1 86 ? -7.595 -15.273 -8.531 1.00 50.41 86 PHE A CA 1
ATOM 698 C C . PHE A 1 86 ? -7.638 -16.590 -9.321 1.00 50.41 86 PHE A C 1
ATOM 700 O O . PHE A 1 86 ? -8.228 -17.574 -8.883 1.00 50.41 86 PHE A O 1
ATOM 707 N N . ILE A 1 87 ? -7.028 -16.605 -10.508 1.00 48.38 87 ILE A N 1
ATOM 708 C CA . ILE A 1 87 ? -6.661 -17.848 -11.180 1.00 48.38 87 ILE A CA 1
ATOM 709 C C . ILE A 1 87 ? -5.558 -18.437 -10.309 1.00 48.38 87 ILE A C 1
ATOM 711 O O . ILE A 1 87 ? -4.406 -18.005 -10.380 1.00 48.38 87 IL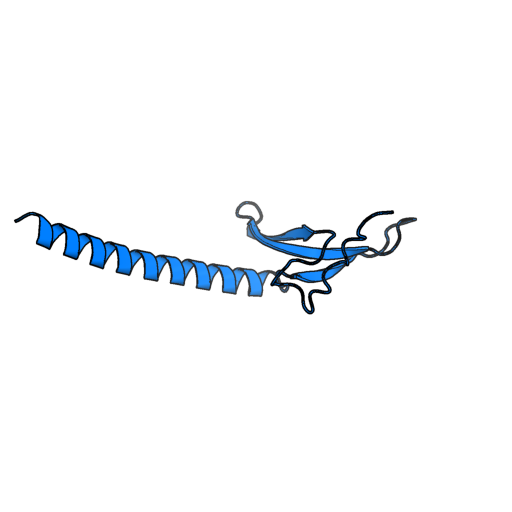E A O 1
ATOM 715 N N . GLU A 1 88 ? -5.925 -19.367 -9.425 1.00 46.44 88 GLU A N 1
ATOM 716 C CA . GLU A 1 88 ? -4.947 -20.198 -8.737 1.00 46.44 88 GLU A CA 1
ATOM 717 C C . GLU A 1 88 ? -4.015 -20.755 -9.805 1.00 46.44 88 GLU A C 1
ATOM 719 O O . GLU A 1 88 ? -4.453 -21.470 -10.709 1.00 46.44 88 GLU A O 1
ATOM 724 N N . ALA A 1 89 ? -2.738 -20.365 -9.752 1.00 48.56 89 ALA A N 1
ATOM 725 C CA . ALA A 1 89 ? -1.737 -20.966 -10.608 1.00 48.56 89 ALA A CA 1
ATOM 726 C C . ALA A 1 89 ? -1.842 -22.470 -10.365 1.00 48.56 89 ALA A C 1
ATOM 728 O O . ALA A 1 89 ? -1.580 -22.919 -9.244 1.00 48.56 89 ALA A O 1
ATOM 729 N N . LYS A 1 90 ? -2.304 -23.227 -11.374 1.00 41.69 90 LYS A N 1
ATOM 730 C CA . LYS A 1 90 ? -2.357 -24.685 -11.300 1.00 41.69 90 LYS A CA 1
ATOM 731 C C . LYS A 1 90 ? -0.980 -25.114 -10.819 1.00 41.69 90 LYS A C 1
ATOM 733 O O . LYS A 1 90 ? 0.008 -24.913 -11.523 1.00 41.69 90 LYS A O 1
ATOM 738 N N . LYS A 1 91 ? -0.903 -25.645 -9.594 1.00 45.81 91 LYS A N 1
ATOM 739 C CA . LYS A 1 91 ? 0.269 -26.395 -9.159 1.00 45.81 91 LYS A CA 1
ATOM 740 C C . LYS A 1 91 ? 0.441 -27.450 -10.237 1.00 45.81 91 LYS A C 1
ATOM 742 O O . LYS A 1 91 ? -0.414 -28.328 -10.348 1.00 45.81 91 LYS A O 1
ATOM 747 N N . ASN A 1 92 ? 1.491 -27.337 -11.045 1.00 44.97 92 ASN A N 1
ATOM 748 C CA . ASN A 1 92 ? 1.923 -28.452 -11.864 1.00 44.97 92 ASN A CA 1
ATOM 749 C C . ASN A 1 92 ? 2.266 -29.558 -10.866 1.00 44.97 92 ASN A C 1
ATOM 751 O O . ASN A 1 92 ? 3.302 -29.528 -10.202 1.00 44.97 92 ASN A O 1
ATOM 755 N N . LYS A 1 93 ? 1.303 -30.456 -10.651 1.00 44.62 93 LYS A N 1
ATOM 756 C CA . LYS A 1 93 ? 1.517 -31.720 -9.972 1.00 44.62 93 LYS A CA 1
ATOM 757 C C . LYS A 1 93 ? 2.425 -32.494 -10.924 1.00 44.62 93 LYS A C 1
ATOM 759 O O . LYS A 1 93 ? 2.013 -32.748 -12.047 1.00 44.62 93 LYS A O 1
ATOM 764 N N . ALA A 1 94 ? 3.656 -32.685 -10.461 1.00 47.00 94 ALA A N 1
ATOM 765 C CA . ALA A 1 94 ? 4.724 -33.567 -10.922 1.00 47.00 94 ALA A CA 1
ATOM 766 C C . ALA A 1 94 ? 4.536 -34.319 -12.255 1.00 47.00 94 ALA A C 1
ATOM 768 O O . ALA A 1 94 ? 3.553 -35.033 -12.446 1.00 47.00 94 ALA A O 1
ATOM 769 N N . ALA A 1 95 ? 5.586 -34.281 -13.075 1.00 38.78 95 ALA A N 1
ATOM 770 C CA . ALA A 1 95 ? 6.161 -35.497 -13.638 1.00 38.78 95 ALA A CA 1
ATOM 771 C C . ALA A 1 95 ? 7.627 -35.540 -13.195 1.00 38.78 95 ALA A C 1
ATOM 773 O O . ALA A 1 95 ? 8.274 -34.469 -13.296 1.00 38.78 95 ALA A O 1
#